Protein AF-A0A661AV23-F1 (afdb_monomer_lite)

Sequence (96 aa):
MVFFPWKEEYEIGIREVDEQHRELFSLINELYETMKEGKGRETVHRVLEGFIEHVQLHFQTEEKWMEKYGYPGLLTHRAQHENLTKKVMEMEKNFM

Foldseek 3Di:
DQPQDDDPVPDPPPVVLVVLVVVLSVLVSVLVVCVVVCVDLVVNLVSLVVSLVSLVVSLVVVLVVCVVVVPVCSVVSVVVSVVVSVVSVVVSVVSD

Radius of gyration: 14.82 Å; chains: 1; bounding box: 35×21×38 Å

Secondary structure (DSSP, 8-state):
--SS---GGG--S-HHHHHHHHHHHHHHHHHHHHHHTT--HHHHHHHHHHHHHHHHHHHHHHHHHHHHTT-TTHHHHHHHHHHHHHHHHHHHHHH-

Structure (mmCIF, N/CA/C/O backbone):
data_AF-A0A661AV23-F1
#
_entry.id   AF-A0A661AV23-F1
#
loop_
_atom_site.group_PDB
_atom_site.id
_atom_site.type_symbol
_atom_site.label_atom_id
_atom_site.label_alt_id
_atom_site.label_comp_id
_atom_site.label_asym_id
_atom_site.label_entity_id
_atom_site.label_seq_id
_atom_site.pdbx_PDB_ins_code
_atom_site.Cartn_x
_atom_site.Cartn_y
_atom_site.Cartn_z
_atom_site.occupancy
_atom_site.B_iso_or_equiv
_atom_site.auth_seq_id
_atom_site.auth_comp_id
_atom_site.auth_asym_id
_atom_site.auth_atom_id
_atom_site.pdbx_PDB_model_num
ATOM 1 N N . MET A 1 1 ? -21.276 -2.672 5.385 1.00 70.06 1 MET A N 1
ATOM 2 C CA . MET A 1 1 ? -21.469 -2.237 3.974 1.00 70.06 1 MET A CA 1
ATOM 3 C C . MET A 1 1 ? -20.079 -1.905 3.499 1.00 70.06 1 MET A C 1
ATOM 5 O O . MET A 1 1 ? -19.420 -1.170 4.212 1.00 70.06 1 MET A O 1
ATOM 9 N N . VAL A 1 2 ? -19.614 -2.460 2.380 1.00 87.19 2 VAL A N 1
ATOM 10 C CA . VAL A 1 2 ? -18.223 -2.255 1.949 1.00 87.19 2 VAL A CA 1
ATOM 11 C C . VAL A 1 2 ? -17.983 -0.761 1.716 1.00 87.19 2 VAL A C 1
ATOM 13 O O . VAL A 1 2 ? -18.693 -0.148 0.921 1.00 87.19 2 VAL A O 1
ATOM 16 N N . PHE A 1 3 ? -17.038 -0.179 2.452 1.00 92.06 3 PHE A N 1
ATOM 17 C CA . PHE A 1 3 ? -16.721 1.248 2.396 1.00 92.06 3 PHE A CA 1
ATOM 18 C C . PHE A 1 3 ? -16.044 1.613 1.076 1.00 92.06 3 PHE A C 1
ATOM 20 O O . PHE A 1 3 ? -16.414 2.595 0.435 1.00 92.06 3 PHE A O 1
ATOM 27 N N . PHE A 1 4 ? -15.097 0.782 0.650 1.00 93.62 4 PHE A N 1
ATOM 28 C CA . PHE A 1 4 ? -14.342 0.956 -0.578 1.00 93.62 4 PHE A CA 1
ATOM 29 C C . PHE A 1 4 ? -14.361 -0.341 -1.401 1.00 93.62 4 PHE A C 1
ATOM 31 O O . PHE A 1 4 ? -13.561 -1.246 -1.154 1.00 93.62 4 PHE A O 1
ATOM 38 N N . PRO A 1 5 ? -15.327 -0.502 -2.326 1.00 94.75 5 PRO A N 1
ATOM 39 C CA . PRO A 1 5 ? -15.474 -1.735 -3.088 1.00 94.75 5 PRO A CA 1
ATOM 40 C C . PRO A 1 5 ? -14.392 -1.867 -4.163 1.00 94.75 5 PRO A C 1
ATOM 42 O O . PRO A 1 5 ? -14.085 -0.907 -4.871 1.00 94.75 5 PRO A O 1
ATOM 45 N N . TRP A 1 6 ? -13.866 -3.083 -4.322 1.00 96.38 6 TRP A N 1
ATOM 46 C CA . TRP A 1 6 ? -13.043 -3.429 -5.479 1.00 96.38 6 TRP A CA 1
ATOM 47 C C . TRP A 1 6 ? -13.863 -3.339 -6.766 1.00 96.38 6 TRP A C 1
ATOM 49 O O . TRP A 1 6 ? -15.044 -3.696 -6.791 1.00 96.38 6 TRP A O 1
ATOM 59 N N . LYS A 1 7 ? -13.213 -2.919 -7.848 1.00 96.75 7 LYS A N 1
ATOM 60 C CA . LYS A 1 7 ? -13.774 -2.906 -9.193 1.00 96.75 7 LYS A CA 1
ATOM 61 C C . LYS A 1 7 ? -12.772 -3.509 -10.164 1.00 96.75 7 LYS A C 1
ATOM 63 O O . LYS A 1 7 ? -11.575 -3.285 -10.031 1.00 96.75 7 LYS A O 1
ATOM 68 N N . GLU A 1 8 ? -13.275 -4.214 -11.169 1.00 95.38 8 GLU A N 1
ATOM 69 C CA . GLU A 1 8 ? -12.448 -4.832 -12.216 1.00 95.38 8 GLU A CA 1
ATOM 70 C C . GLU A 1 8 ? -11.614 -3.801 -12.997 1.00 95.38 8 GLU A C 1
ATOM 72 O O . GLU A 1 8 ? -10.542 -4.129 -13.483 1.00 95.38 8 GLU A O 1
ATOM 77 N N . GLU A 1 9 ? -12.035 -2.529 -13.040 1.00 96.75 9 GLU A N 1
ATOM 78 C CA . GLU A 1 9 ? -11.272 -1.432 -13.664 1.00 96.75 9 GLU A CA 1
ATOM 79 C C . GLU A 1 9 ? -9.916 -1.134 -12.993 1.00 96.75 9 GLU A C 1
ATOM 81 O O . GLU A 1 9 ? -9.109 -0.404 -13.562 1.00 96.75 9 GLU A O 1
ATOM 86 N N . TYR A 1 10 ? -9.671 -1.668 -11.792 1.00 96.25 10 TYR A N 1
ATOM 87 C CA . TYR A 1 10 ? -8.395 -1.545 -11.083 1.00 96.25 10 TYR A CA 1
ATOM 88 C C . TYR A 1 10 ? -7.401 -2.661 -11.428 1.00 96.25 10 TYR A C 1
ATOM 90 O O . TYR A 1 10 ? -6.252 -2.592 -10.996 1.00 96.25 10 TYR A O 1
ATOM 98 N N . GLU A 1 11 ? -7.823 -3.684 -12.179 1.00 96.50 11 GLU A N 1
ATOM 99 C CA . GLU A 1 11 ? -6.919 -4.741 -12.625 1.00 96.50 11 GLU A CA 1
ATOM 100 C C . GLU A 1 11 ? -5.937 -4.220 -13.673 1.00 96.50 11 GLU A C 1
ATOM 102 O O . GLU A 1 11 ? -6.314 -3.557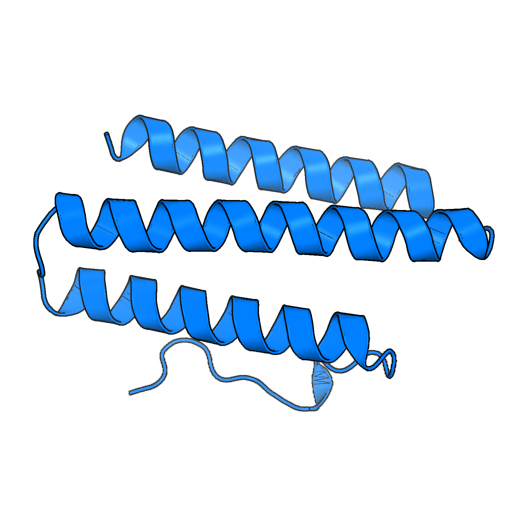 -14.642 1.00 96.50 11 GLU A O 1
ATOM 107 N N . ILE A 1 12 ? -4.666 -4.576 -13.500 1.00 95.00 12 ILE A N 1
ATOM 108 C CA . ILE A 1 12 ? -3.595 -4.264 -14.453 1.00 95.00 12 ILE A CA 1
ATOM 109 C C . ILE A 1 12 ? -3.179 -5.488 -15.280 1.00 95.00 12 ILE A C 1
ATOM 111 O O . ILE A 1 12 ? -2.327 -5.382 -16.164 1.00 95.00 12 ILE A O 1
ATOM 115 N N . GLY A 1 13 ? -3.773 -6.655 -15.006 1.00 95.31 13 GLY A N 1
ATOM 116 C CA . GLY A 1 13 ? -3.532 -7.907 -15.725 1.00 95.31 13 GLY A CA 1
ATOM 117 C C . GLY A 1 13 ? -2.298 -8.674 -15.245 1.00 95.31 13 GLY A C 1
ATOM 118 O O . GLY A 1 13 ? -1.884 -9.642 -15.888 1.00 95.31 13 GLY A O 1
ATOM 119 N N . ILE A 1 14 ? -1.704 -8.267 -14.121 1.00 95.19 14 ILE A N 1
ATOM 120 C CA . ILE A 1 14 ? -0.596 -8.969 -13.471 1.00 95.19 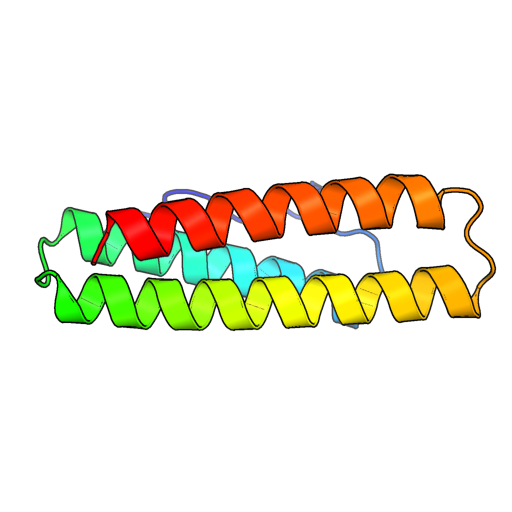14 ILE A CA 1
ATOM 121 C C . ILE A 1 14 ? -1.168 -9.639 -12.229 1.00 95.19 14 ILE A C 1
ATOM 123 O O . ILE A 1 14 ? -1.293 -9.009 -11.186 1.00 95.19 14 ILE A O 1
ATOM 127 N N . ARG A 1 15 ? -1.480 -10.936 -12.341 1.00 96.00 15 ARG A N 1
ATOM 128 C CA . ARG A 1 15 ? -2.210 -11.699 -11.314 1.00 96.00 15 ARG A CA 1
ATOM 129 C C . ARG A 1 15 ? -1.696 -11.486 -9.885 1.00 96.00 15 ARG A C 1
ATOM 131 O O . ARG A 1 15 ? -2.499 -11.262 -8.996 1.00 96.00 15 ARG A O 1
ATOM 138 N N . GLU A 1 16 ? -0.380 -11.539 -9.677 1.00 96.62 16 GLU A N 1
ATOM 139 C CA . GLU A 1 16 ? 0.229 -11.318 -8.354 1.00 96.62 16 GLU A CA 1
ATOM 140 C C . GLU A 1 16 ? -0.080 -9.917 -7.800 1.00 96.62 16 GLU A C 1
ATOM 142 O O . GLU A 1 16 ? -0.420 -9.772 -6.630 1.00 96.62 16 GLU A O 1
ATOM 147 N N . VAL A 1 17 ? -0.004 -8.889 -8.646 1.00 96.44 17 VAL A N 1
ATOM 148 C CA . VAL A 1 17 ? -0.258 -7.496 -8.258 1.00 96.44 17 VAL A CA 1
ATOM 149 C C . VAL A 1 17 ? -1.754 -7.259 -8.042 1.00 96.44 17 VAL A C 1
ATOM 151 O O . VAL A 1 17 ? -2.144 -6.632 -7.062 1.00 96.44 17 VAL A O 1
ATOM 154 N N . ASP A 1 18 ? -2.606 -7.816 -8.902 1.00 97.44 18 ASP A N 1
ATOM 155 C CA . ASP A 1 18 ? -4.062 -7.710 -8.775 1.00 97.44 18 ASP A CA 1
ATOM 156 C C . ASP A 1 18 ? -4.581 -8.420 -7.509 1.00 97.44 18 ASP A C 1
ATOM 158 O O . ASP A 1 18 ? -5.484 -7.918 -6.836 1.00 97.44 18 ASP A O 1
ATOM 162 N N . GLU A 1 19 ? -3.993 -9.565 -7.143 1.00 97.00 19 GLU A N 1
ATOM 163 C CA . GLU A 1 19 ? -4.267 -10.261 -5.878 1.00 97.00 19 GLU A CA 1
ATOM 164 C C . GLU A 1 19 ? -3.867 -9.384 -4.674 1.00 97.00 19 GLU A C 1
ATOM 166 O O . GLU A 1 19 ? -4.691 -9.158 -3.785 1.00 97.00 19 GLU A O 1
ATOM 171 N N . GLN A 1 20 ? -2.669 -8.788 -4.687 1.00 97.38 20 GLN A N 1
ATOM 172 C CA . GLN A 1 20 ? -2.219 -7.865 -3.634 1.00 97.38 20 GLN A CA 1
ATOM 173 C C . GLN A 1 20 ? -3.109 -6.617 -3.517 1.00 97.38 20 GLN A C 1
ATOM 175 O O . GLN A 1 20 ? -3.460 -6.204 -2.410 1.00 97.38 20 GLN A O 1
ATOM 180 N N . HIS A 1 21 ? -3.533 -6.027 -4.637 1.00 97.00 21 HIS A N 1
ATOM 181 C CA . HIS A 1 21 ? -4.465 -4.901 -4.627 1.00 97.00 21 HIS A CA 1
ATOM 182 C C . HIS A 1 21 ? -5.805 -5.270 -3.974 1.00 97.00 21 HIS A C 1
ATOM 184 O O . HIS A 1 21 ? -6.331 -4.509 -3.160 1.00 97.00 21 HIS A O 1
ATOM 190 N N . ARG A 1 22 ? -6.358 -6.449 -4.279 1.00 96.06 22 ARG A N 1
ATOM 191 C CA . ARG A 1 22 ? -7.600 -6.929 -3.652 1.00 96.06 22 ARG A CA 1
ATOM 192 C C . ARG A 1 22 ? -7.441 -7.113 -2.142 1.00 96.06 22 ARG A C 1
ATOM 194 O O . ARG A 1 22 ? -8.352 -6.756 -1.395 1.00 96.06 22 ARG A O 1
ATOM 201 N N . GLU A 1 23 ? -6.294 -7.613 -1.688 1.00 95.50 23 GLU A N 1
ATOM 202 C CA . GLU A 1 23 ? -5.976 -7.732 -0.260 1.00 95.50 23 GLU A CA 1
ATOM 203 C C . GLU A 1 23 ? -5.903 -6.359 0.425 1.00 95.50 23 GLU A C 1
ATOM 205 O O . GLU A 1 23 ? -6.526 -6.167 1.470 1.00 95.50 23 GLU A O 1
ATOM 210 N N . LEU A 1 24 ? -5.260 -5.365 -0.200 1.00 95.44 24 LEU A N 1
ATOM 211 C CA . LEU A 1 24 ? -5.229 -3.984 0.302 1.00 95.44 24 LEU A CA 1
ATOM 212 C C . LEU A 1 24 ? -6.635 -3.382 0.444 1.00 95.44 24 LEU A C 1
ATOM 214 O O . LEU A 1 24 ? -6.939 -2.734 1.449 1.00 95.44 24 LEU A O 1
ATOM 218 N N . PHE A 1 25 ? -7.521 -3.627 -0.524 1.00 96.00 25 PHE A N 1
ATOM 219 C CA . PHE A 1 25 ? -8.926 -3.219 -0.429 1.00 96.00 25 PHE A CA 1
ATOM 220 C C . PHE A 1 25 ? -9.661 -3.963 0.692 1.00 96.00 25 PHE A C 1
ATOM 222 O O . PHE A 1 25 ? -10.500 -3.375 1.371 1.00 96.00 25 PHE A O 1
ATOM 229 N N . SER A 1 26 ? -9.374 -5.242 0.928 1.00 95.00 26 SER A N 1
ATOM 230 C CA . SER A 1 26 ? -9.963 -5.966 2.060 1.00 95.00 26 SER A CA 1
ATOM 231 C C . SER A 1 26 ? -9.540 -5.342 3.394 1.00 95.00 26 SER A C 1
ATOM 233 O O . SER A 1 26 ? -10.394 -5.029 4.225 1.00 95.00 26 SER A O 1
ATOM 235 N N . LEU A 1 27 ? -8.243 -5.073 3.563 1.00 93.94 27 LEU A N 1
ATOM 236 C CA . LEU A 1 27 ? -7.673 -4.491 4.780 1.00 93.94 27 LEU A CA 1
ATOM 237 C C . LEU A 1 27 ? -8.206 -3.078 5.056 1.00 93.94 27 LEU A C 1
ATOM 239 O O . LEU A 1 27 ? -8.539 -2.762 6.197 1.00 93.94 27 LEU A O 1
ATOM 243 N N . ILE A 1 28 ? -8.371 -2.233 4.029 1.00 93.56 28 ILE A N 1
ATOM 244 C CA . ILE A 1 28 ? -8.918 -0.880 4.230 1.00 93.56 28 ILE A CA 1
ATOM 245 C C . ILE A 1 28 ? -10.394 -0.911 4.657 1.00 93.56 28 ILE A C 1
ATOM 247 O O . ILE A 1 28 ? -10.834 -0.081 5.455 1.00 93.56 28 ILE A O 1
ATOM 251 N N . ASN A 1 29 ? -11.160 -1.889 4.165 1.00 95.56 29 ASN A N 1
ATOM 252 C CA . ASN A 1 29 ? -12.543 -2.097 4.585 1.00 95.56 29 ASN A CA 1
ATOM 253 C C . ASN A 1 29 ? -12.627 -2.638 6.017 1.00 95.56 29 ASN A C 1
ATOM 255 O O . ASN A 1 29 ? -13.486 -2.197 6.781 1.00 95.56 29 ASN A O 1
ATOM 259 N N . GLU A 1 30 ? -11.730 -3.550 6.396 1.00 93.69 30 GLU A N 1
ATOM 260 C CA . GLU A 1 30 ? -11.630 -4.053 7.767 1.00 93.69 30 GLU A CA 1
ATOM 261 C C . GLU A 1 30 ? -11.248 -2.940 8.748 1.00 93.69 30 GLU A C 1
ATOM 263 O O . GLU A 1 30 ? -11.875 -2.807 9.803 1.00 93.69 30 GLU A O 1
ATOM 268 N N . LEU A 1 31 ? -10.276 -2.098 8.385 1.00 92.25 31 LEU A N 1
ATOM 269 C CA . LEU A 1 31 ? -9.877 -0.941 9.183 1.00 92.25 31 LEU A CA 1
ATOM 270 C C . LEU A 1 31 ? -11.065 0.003 9.398 1.00 92.25 31 LEU A C 1
ATOM 272 O O . LEU A 1 31 ? -11.353 0.389 10.532 1.00 92.25 31 LEU A O 1
ATOM 276 N N . TYR A 1 32 ? -11.800 0.318 8.327 1.00 93.44 32 TYR A N 1
ATOM 277 C CA . TYR A 1 32 ? -12.983 1.171 8.396 1.00 93.44 32 TYR A CA 1
ATOM 278 C C . TYR A 1 32 ? -14.069 0.601 9.319 1.00 93.44 32 TYR A C 1
ATOM 280 O O . TYR A 1 32 ? -14.559 1.314 10.197 1.00 93.44 32 TYR A O 1
ATOM 288 N N . GLU A 1 33 ? -14.447 -0.671 9.158 1.00 93.81 33 GLU A N 1
ATOM 289 C CA . GLU A 1 33 ? -15.490 -1.273 9.999 1.00 93.81 33 GLU A CA 1
ATOM 290 C C . GLU A 1 33 ? -15.015 -1.404 11.459 1.00 93.81 33 GLU A C 1
ATOM 292 O O . GLU A 1 33 ? -15.784 -1.132 12.378 1.00 93.81 33 GLU A O 1
ATOM 297 N N . THR A 1 34 ? -13.732 -1.693 11.705 1.00 91.94 34 THR A N 1
ATOM 298 C CA . THR A 1 34 ? -13.152 -1.736 13.063 1.00 91.94 34 THR A CA 1
ATOM 299 C C . THR A 1 34 ? -13.228 -0.375 13.761 1.00 91.94 34 THR A C 1
ATOM 301 O O . THR A 1 34 ? -13.597 -0.300 14.938 1.00 91.94 34 THR A O 1
ATOM 304 N N . MET A 1 35 ? -12.926 0.708 13.037 1.00 90.50 35 MET A N 1
ATOM 305 C CA . MET A 1 35 ? -13.065 2.079 13.536 1.00 90.50 35 MET A CA 1
ATOM 306 C C . MET A 1 35 ? -14.531 2.444 13.792 1.00 90.50 35 MET A C 1
ATOM 308 O O . MET A 1 35 ? -14.852 3.029 14.825 1.00 90.50 35 MET A O 1
ATOM 312 N N . LYS A 1 36 ? -15.430 2.080 12.873 1.00 92.38 36 LYS A N 1
ATOM 313 C CA . LYS A 1 36 ? -16.863 2.390 12.947 1.00 92.38 36 LYS A CA 1
ATOM 314 C C . LYS A 1 36 ? -17.584 1.642 14.068 1.00 92.38 36 LYS A C 1
ATOM 316 O O . LYS A 1 36 ? -18.452 2.217 14.718 1.00 92.38 36 LYS A O 1
ATOM 321 N N . GLU A 1 37 ? -17.233 0.380 14.300 1.00 92.75 37 GLU A N 1
ATOM 322 C CA . GLU A 1 37 ? -17.780 -0.442 15.387 1.00 92.75 37 GLU A CA 1
ATOM 323 C C . GLU A 1 37 ? -17.182 -0.081 16.755 1.00 92.75 37 GLU A C 1
ATOM 325 O O . GLU A 1 37 ? -17.659 -0.558 17.783 1.00 92.75 37 GLU A O 1
ATOM 330 N N . GLY A 1 38 ? -16.146 0.765 16.790 1.00 89.00 38 GLY A N 1
ATOM 331 C CA . GLY A 1 38 ? -15.523 1.208 18.031 1.00 89.00 38 GLY A CA 1
ATOM 332 C C . GLY A 1 38 ? -14.817 0.080 18.785 1.00 89.00 38 GLY A C 1
ATOM 333 O O . GLY A 1 38 ? -14.827 0.084 20.015 1.00 89.00 38 GLY A O 1
ATOM 334 N N . LYS A 1 39 ? -14.174 -0.872 18.083 1.00 86.06 39 LYS A N 1
ATOM 335 C CA . LYS A 1 39 ? -13.509 -2.064 18.672 1.00 86.06 39 LYS A CA 1
ATOM 336 C C . LYS A 1 39 ? -12.282 -1.777 19.556 1.00 86.06 39 LYS A C 1
ATOM 338 O O . LYS A 1 39 ? -11.516 -2.689 19.873 1.00 86.06 39 LYS A O 1
ATOM 343 N N . GLY A 1 40 ? -12.086 -0.528 19.966 1.00 88.44 40 GLY A N 1
ATOM 344 C CA . GLY A 1 40 ? -10.973 -0.093 20.800 1.00 88.44 40 GLY A CA 1
ATOM 345 C C . GLY A 1 40 ? -9.673 0.127 20.024 1.00 88.44 40 GLY A C 1
ATOM 346 O O . GLY A 1 40 ? -9.466 -0.392 18.927 1.00 88.44 40 GLY A O 1
ATOM 347 N N . ARG A 1 41 ? -8.785 0.926 20.625 1.00 89.00 41 ARG A N 1
ATOM 348 C CA . ARG A 1 41 ? -7.537 1.402 20.009 1.00 89.00 41 ARG A CA 1
ATOM 349 C C . ARG A 1 41 ? -6.592 0.264 19.615 1.00 89.00 41 ARG A C 1
ATOM 351 O O . ARG A 1 41 ? -6.036 0.307 18.527 1.00 89.00 41 ARG A O 1
ATOM 358 N N . GLU A 1 42 ? -6.457 -0.762 20.454 1.00 90.62 42 GLU A N 1
ATOM 359 C CA . GLU A 1 42 ? -5.566 -1.905 20.194 1.00 90.62 42 GLU A CA 1
ATOM 360 C C . GLU A 1 42 ? -5.969 -2.696 18.945 1.00 90.62 42 GLU A C 1
ATOM 362 O O . GLU A 1 42 ? -5.118 -3.067 18.141 1.00 90.62 42 GLU A O 1
ATOM 367 N N . THR A 1 43 ? -7.271 -2.928 18.750 1.00 90.94 43 THR A N 1
ATOM 368 C CA . THR A 1 43 ? -7.774 -3.648 17.574 1.00 90.94 43 THR A CA 1
ATOM 369 C C . THR A 1 43 ? -7.529 -2.844 16.302 1.00 90.94 43 THR A C 1
ATOM 371 O O . THR A 1 43 ? -7.047 -3.392 15.317 1.00 90.94 43 THR A O 1
ATOM 374 N N . VAL A 1 44 ? -7.816 -1.537 16.328 1.00 91.25 44 VAL A N 1
ATOM 375 C CA . VAL A 1 44 ? -7.565 -0.645 15.184 1.00 91.25 44 VAL A CA 1
ATOM 376 C C . VAL A 1 44 ? -6.075 -0.603 14.846 1.00 91.25 44 VAL A C 1
ATOM 378 O O . VAL A 1 44 ? -5.719 -0.685 13.676 1.00 91.25 44 VAL A O 1
ATOM 381 N N . HIS A 1 45 ? -5.211 -0.524 15.861 1.00 91.12 45 HIS A N 1
ATOM 382 C CA . HIS A 1 45 ? -3.764 -0.518 15.673 1.00 91.12 45 HIS A CA 1
ATOM 383 C C . HIS A 1 45 ? -3.270 -1.808 15.007 1.00 91.12 45 HIS A C 1
ATOM 385 O O . HIS A 1 45 ? -2.571 -1.725 14.008 1.00 91.12 45 HIS A O 1
ATOM 391 N N . ARG A 1 46 ? -3.727 -2.984 15.456 1.00 91.69 46 ARG A N 1
ATOM 392 C CA . ARG A 1 46 ? -3.347 -4.269 14.844 1.00 91.69 46 ARG A CA 1
ATOM 393 C C . ARG A 1 46 ? -3.735 -4.368 13.365 1.00 91.69 46 ARG A C 1
ATOM 395 O O . ARG A 1 46 ? -2.972 -4.886 12.556 1.00 91.69 46 ARG A O 1
ATOM 402 N N . VAL A 1 47 ? -4.928 -3.888 13.007 1.00 91.62 47 VAL A N 1
ATOM 403 C CA . VAL A 1 47 ? -5.372 -3.867 11.602 1.00 91.62 47 VAL A CA 1
ATOM 404 C C . VAL A 1 47 ? -4.539 -2.870 10.788 1.00 91.62 47 VAL A C 1
ATOM 406 O O . VAL A 1 47 ? -4.190 -3.151 9.644 1.00 91.62 47 VAL A O 1
ATOM 409 N N . LEU A 1 48 ? -4.180 -1.724 11.379 1.00 91.56 48 LEU A N 1
ATOM 410 C CA . LEU A 1 48 ? -3.315 -0.730 10.745 1.00 91.56 48 LEU A CA 1
ATOM 411 C C . LEU A 1 48 ? -1.887 -1.254 10.519 1.00 91.56 48 LEU A C 1
ATOM 413 O O . LEU A 1 48 ? -1.341 -1.033 9.442 1.00 91.56 48 LEU A O 1
ATOM 417 N N . GLU A 1 49 ? -1.305 -1.971 11.483 1.00 91.44 49 GLU A N 1
ATOM 418 C CA . GLU A 1 49 ? -0.005 -2.640 11.330 1.00 91.44 49 GLU A CA 1
ATOM 419 C C . GLU A 1 49 ? -0.036 -3.629 10.158 1.00 91.44 49 GLU A C 1
ATOM 421 O O . GLU A 1 49 ? 0.785 -3.527 9.247 1.00 91.44 49 GLU A O 1
ATOM 426 N N . GLY A 1 50 ? -1.044 -4.510 10.109 1.00 91.19 50 GLY A N 1
ATOM 427 C CA . GLY A 1 50 ? -1.208 -5.456 9.001 1.00 91.19 50 GLY A CA 1
ATOM 428 C C . GLY A 1 50 ? -1.384 -4.764 7.644 1.00 91.19 50 GLY A C 1
ATOM 429 O O . GLY A 1 50 ? -0.801 -5.184 6.647 1.00 91.19 50 GLY A O 1
ATOM 430 N N . PHE A 1 51 ? -2.122 -3.651 7.599 1.00 92.00 51 PHE A N 1
ATOM 431 C CA . PHE A 1 51 ? -2.233 -2.831 6.391 1.00 92.00 51 PHE A CA 1
ATOM 432 C C . PHE A 1 51 ? -0.878 -2.265 5.941 1.00 92.00 51 PHE A C 1
ATOM 434 O O . PHE A 1 51 ? -0.562 -2.309 4.752 1.00 92.00 51 PHE A O 1
ATOM 441 N N . ILE A 1 52 ? -0.059 -1.758 6.868 1.00 92.31 52 ILE A N 1
ATOM 442 C CA . ILE A 1 52 ? 1.269 -1.205 6.560 1.00 92.31 52 ILE A CA 1
ATOM 443 C C . ILE A 1 52 ? 2.201 -2.279 6.003 1.00 92.31 52 ILE A C 1
ATOM 445 O O . ILE A 1 52 ? 2.871 -2.034 4.997 1.00 92.31 52 ILE A O 1
ATOM 449 N N . GLU A 1 53 ? 2.232 -3.457 6.625 1.00 92.75 53 GLU A N 1
ATOM 450 C CA . GLU A 1 53 ? 3.041 -4.588 6.161 1.00 92.75 53 GLU A CA 1
ATOM 451 C C . GLU A 1 53 ? 2.668 -4.986 4.725 1.00 92.75 53 GLU A C 1
ATOM 453 O O . GLU A 1 53 ? 3.545 -5.123 3.865 1.00 92.75 53 GLU A O 1
ATOM 458 N N . HIS A 1 54 ? 1.367 -5.076 4.431 1.00 93.75 54 HIS A N 1
ATOM 459 C CA . HIS A 1 54 ? 0.867 -5.387 3.091 1.00 93.75 54 HIS A CA 1
ATOM 460 C C . HIS A 1 54 ? 1.219 -4.320 2.054 1.00 93.75 54 HIS A C 1
ATOM 462 O O . HIS A 1 54 ? 1.638 -4.660 0.948 1.00 93.75 54 HIS A O 1
ATOM 468 N N . VAL A 1 55 ? 1.102 -3.034 2.400 1.00 94.06 55 VAL A N 1
ATOM 469 C CA . VAL A 1 55 ? 1.488 -1.921 1.514 1.00 94.06 55 VAL A CA 1
ATOM 470 C C . VAL A 1 55 ? 2.976 -1.996 1.163 1.00 94.06 55 VAL A C 1
ATOM 472 O O . VAL A 1 55 ? 3.349 -1.862 -0.003 1.00 94.06 55 VAL A O 1
ATOM 475 N N . GLN A 1 56 ? 3.836 -2.251 2.152 1.00 93.94 56 GLN A N 1
ATOM 476 C CA . GLN A 1 56 ? 5.279 -2.363 1.931 1.00 93.94 56 GLN A CA 1
ATOM 477 C C . GLN A 1 56 ? 5.636 -3.563 1.049 1.00 93.94 56 GLN A C 1
ATOM 479 O O . GLN A 1 56 ? 6.482 -3.435 0.161 1.00 93.94 56 GLN A O 1
ATOM 484 N N . LEU A 1 57 ? 5.006 -4.719 1.280 1.00 95.06 57 LEU A N 1
ATOM 485 C CA . LEU A 1 57 ? 5.210 -5.911 0.457 1.00 95.06 57 LEU A CA 1
ATOM 486 C C . LEU A 1 57 ? 4.781 -5.662 -0.993 1.00 95.06 57 LEU A C 1
ATOM 488 O O . LEU A 1 57 ? 5.529 -5.989 -1.915 1.00 95.06 57 LEU A O 1
ATOM 492 N N . HIS A 1 58 ? 3.616 -5.047 -1.186 1.00 97.62 58 HIS A N 1
ATOM 493 C CA . HIS A 1 58 ? 3.076 -4.735 -2.502 1.00 97.62 58 HIS A CA 1
ATOM 494 C C . HIS A 1 58 ? 4.010 -3.820 -3.308 1.00 97.62 58 HIS A C 1
ATOM 496 O O . HIS A 1 58 ? 4.412 -4.175 -4.418 1.00 97.62 58 HIS A O 1
ATOM 502 N N . PHE A 1 59 ? 4.468 -2.709 -2.721 1.00 97.88 59 PHE A N 1
ATOM 503 C CA . PHE A 1 59 ? 5.416 -1.807 -3.386 1.00 97.88 59 PHE A CA 1
ATOM 504 C C . PHE A 1 59 ? 6.734 -2.496 -3.740 1.00 97.88 59 PHE A C 1
ATOM 506 O O . PHE A 1 59 ? 7.254 -2.308 -4.839 1.00 97.88 59 PHE A O 1
ATOM 513 N N . GLN A 1 60 ? 7.260 -3.350 -2.855 1.00 97.00 60 GLN A N 1
ATOM 514 C CA . GLN A 1 60 ? 8.457 -4.135 -3.162 1.00 97.00 60 GLN A CA 1
ATOM 515 C C . GLN A 1 60 ? 8.237 -5.098 -4.332 1.00 97.00 60 GLN A C 1
ATOM 517 O O . GLN A 1 60 ? 9.145 -5.276 -5.146 1.00 97.00 60 GLN A O 1
ATOM 522 N N . THR A 1 61 ? 7.070 -5.742 -4.418 1.00 97.56 61 THR A N 1
ATOM 523 C CA . THR A 1 61 ? 6.719 -6.613 -5.544 1.00 97.56 61 THR A CA 1
ATOM 524 C C . THR A 1 61 ? 6.678 -5.813 -6.842 1.00 97.56 61 THR A C 1
ATOM 526 O O . THR A 1 61 ? 7.384 -6.167 -7.788 1.00 97.56 61 THR A O 1
ATOM 529 N N . GLU A 1 62 ? 5.929 -4.712 -6.891 1.00 97.88 62 GLU A N 1
ATOM 530 C CA . GLU A 1 62 ? 5.835 -3.891 -8.100 1.00 97.88 62 GLU A CA 1
ATOM 531 C C . GLU A 1 62 ? 7.190 -3.337 -8.539 1.00 97.88 62 GLU A C 1
ATOM 533 O O . GLU A 1 62 ? 7.530 -3.392 -9.720 1.00 97.88 62 GLU A O 1
ATOM 538 N N . GLU A 1 63 ? 8.005 -2.844 -7.606 1.00 98.12 63 GLU A N 1
ATOM 539 C CA . GLU A 1 63 ? 9.333 -2.315 -7.916 1.00 98.12 63 GLU A CA 1
ATOM 540 C C . G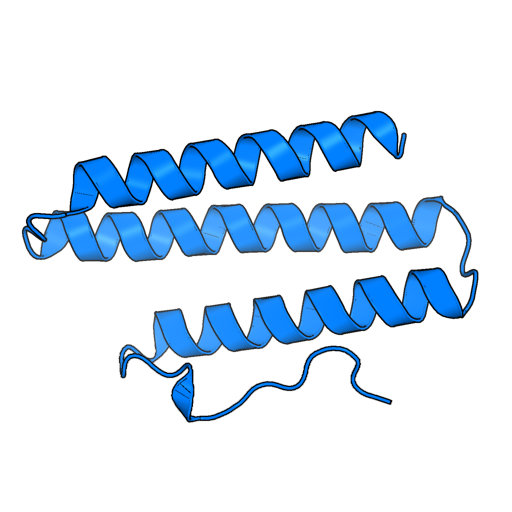LU A 1 63 ? 10.275 -3.388 -8.460 1.00 98.12 63 GLU A C 1
ATOM 542 O O . GLU A 1 63 ? 11.015 -3.112 -9.405 1.00 98.12 63 GLU A O 1
ATOM 547 N N . LYS A 1 64 ? 10.211 -4.622 -7.939 1.00 97.38 64 LYS A N 1
ATOM 548 C CA . LYS A 1 64 ? 10.957 -5.763 -8.496 1.00 97.38 64 LYS A CA 1
ATOM 549 C C . LYS A 1 64 ? 10.522 -6.072 -9.926 1.00 97.38 64 LYS A C 1
ATOM 551 O O . LYS A 1 6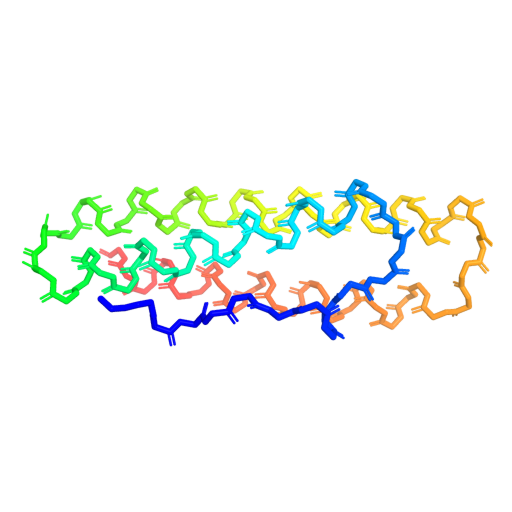4 ? 11.376 -6.336 -10.772 1.00 97.38 64 LYS A O 1
ATOM 556 N N . TRP A 1 65 ? 9.219 -6.040 -10.214 1.00 96.38 65 TRP A N 1
ATOM 557 C CA . TRP A 1 65 ? 8.703 -6.211 -11.575 1.00 96.38 65 TRP A CA 1
ATOM 558 C C . TRP A 1 65 ? 9.168 -5.065 -12.482 1.00 96.38 65 TRP A C 1
ATOM 560 O O . TRP A 1 65 ? 9.757 -5.307 -13.535 1.00 96.38 65 TRP A O 1
ATOM 570 N N . MET A 1 66 ? 8.993 -3.817 -12.057 1.00 97.44 66 MET A N 1
ATOM 571 C CA . MET A 1 66 ? 9.419 -2.637 -12.806 1.00 97.44 66 MET A CA 1
ATOM 572 C C . MET A 1 66 ? 10.923 -2.653 -13.112 1.00 97.44 66 MET A C 1
ATOM 574 O O . MET A 1 66 ? 11.317 -2.382 -14.244 1.00 97.44 66 MET A O 1
ATOM 578 N N . GLU A 1 67 ? 11.768 -3.014 -12.146 1.00 97.94 67 GLU A N 1
ATOM 579 C CA . GLU A 1 67 ? 13.216 -3.127 -12.335 1.00 97.94 67 GLU A CA 1
ATOM 580 C C . GLU A 1 67 ? 13.578 -4.267 -13.292 1.00 97.94 67 GLU A C 1
ATOM 582 O O . GLU A 1 67 ? 14.309 -4.053 -14.261 1.00 97.94 67 GLU A O 1
ATOM 587 N N . LYS A 1 68 ? 13.007 -5.459 -13.083 1.00 96.88 68 LYS A N 1
ATOM 588 C CA . LYS A 1 68 ? 13.270 -6.648 -13.906 1.00 96.88 68 LYS A CA 1
ATOM 589 C C . LYS A 1 68 ? 12.955 -6.430 -15.387 1.00 96.88 68 LYS A C 1
ATOM 591 O O . LYS A 1 68 ? 13.659 -6.972 -16.238 1.00 96.88 68 LYS A O 1
ATOM 596 N N . TYR A 1 69 ? 11.908 -5.669 -15.696 1.00 96.94 69 TYR A N 1
ATOM 597 C CA . TYR A 1 69 ? 11.474 -5.404 -17.072 1.00 96.94 69 TYR A CA 1
ATOM 598 C C . TYR A 1 69 ? 11.912 -4.030 -17.602 1.00 96.94 69 TYR A C 1
ATOM 600 O O . TYR A 1 69 ? 11.536 -3.665 -18.714 1.00 96.94 69 TYR A O 1
ATOM 608 N N . GLY A 1 70 ? 12.725 -3.279 -16.850 1.00 97.12 70 GLY A N 1
ATOM 609 C CA . GLY A 1 70 ? 13.271 -1.995 -17.296 1.00 97.12 70 GLY A CA 1
ATOM 610 C C . GLY A 1 70 ? 12.212 -0.907 -17.495 1.00 97.12 70 GLY A C 1
ATOM 611 O O . GLY A 1 70 ? 12.288 -0.140 -18.454 1.00 97.12 70 GLY A O 1
ATOM 612 N N . TYR A 1 71 ? 11.210 -0.842 -16.615 1.00 97.62 71 TYR A N 1
ATOM 613 C CA . TYR A 1 71 ? 10.138 0.146 -16.690 1.00 97.62 71 TYR A CA 1
ATOM 614 C C . TYR A 1 71 ? 10.698 1.582 -16.598 1.00 97.62 71 TYR A 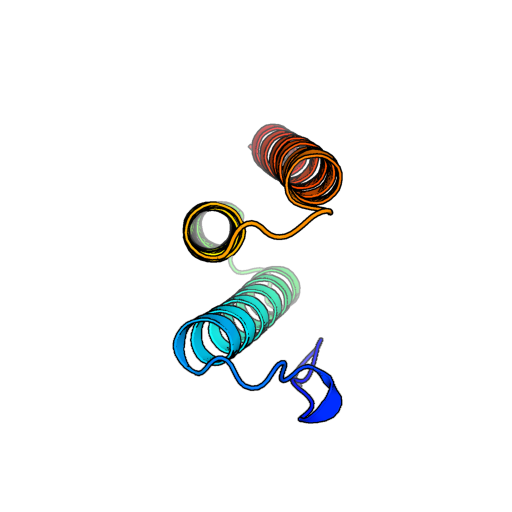C 1
ATOM 616 O O . TYR A 1 71 ? 11.294 1.941 -15.577 1.00 97.62 71 TYR A O 1
ATOM 624 N N . PRO A 1 72 ? 10.474 2.446 -17.611 1.00 97.75 72 PRO A N 1
ATOM 625 C CA . PRO A 1 72 ? 11.069 3.786 -17.652 1.00 97.75 72 PRO A CA 1
ATOM 626 C C . PRO A 1 72 ? 10.673 4.693 -16.479 1.00 97.75 72 PRO A C 1
ATOM 628 O O . PRO A 1 72 ? 11.417 5.603 -16.121 1.00 97.75 72 PRO A O 1
ATOM 631 N N . GLY A 1 73 ? 9.503 4.453 -15.879 1.00 97.88 73 GLY A N 1
ATOM 632 C CA . GLY A 1 73 ? 8.963 5.248 -14.777 1.00 97.88 73 GLY A CA 1
ATOM 633 C C . GLY A 1 73 ? 9.376 4.790 -13.375 1.00 97.88 73 GLY A C 1
ATOM 634 O O . GLY A 1 73 ? 8.873 5.360 -12.410 1.00 97.88 73 GLY A O 1
ATOM 635 N N . LEU A 1 74 ? 10.258 3.788 -13.234 1.00 97.88 74 LEU A N 1
ATOM 636 C CA . LEU A 1 74 ? 10.584 3.162 -11.942 1.00 97.88 74 LEU A CA 1
ATOM 637 C C . LEU A 1 74 ? 10.962 4.180 -10.856 1.00 97.88 74 LEU A C 1
ATOM 639 O O . LEU A 1 74 ? 10.439 4.118 -9.749 1.00 97.88 74 LEU A O 1
ATOM 643 N N . LEU A 1 75 ? 11.847 5.133 -11.165 1.00 98.06 75 LEU A N 1
ATOM 644 C CA . LEU A 1 75 ? 12.318 6.107 -10.172 1.00 98.06 75 LEU A CA 1
ATOM 645 C C . LEU A 1 75 ? 11.190 7.017 -9.673 1.00 98.06 75 LEU A C 1
ATOM 647 O O . LEU A 1 75 ? 11.098 7.297 -8.480 1.00 98.06 75 LEU A O 1
ATOM 651 N N . THR A 1 76 ? 10.319 7.463 -10.579 1.00 98.31 76 THR A N 1
ATOM 652 C CA . THR A 1 76 ? 9.157 8.281 -10.220 1.00 98.31 76 THR A CA 1
ATOM 653 C C . THR A 1 76 ? 8.150 7.476 -9.405 1.00 98.31 76 THR A C 1
ATOM 655 O O . THR A 1 76 ? 7.632 7.993 -8.418 1.00 98.31 76 THR A O 1
ATOM 658 N N . HIS A 1 77 ? 7.913 6.214 -9.770 1.00 97.81 77 HIS A N 1
ATOM 659 C CA . HIS A 1 77 ? 6.972 5.344 -9.067 1.00 97.81 77 HIS A CA 1
ATOM 660 C C . HIS A 1 77 ? 7.463 5.015 -7.647 1.00 97.81 77 HIS A C 1
ATOM 662 O O . HIS A 1 77 ? 6.742 5.232 -6.676 1.00 97.81 77 HIS A O 1
ATOM 668 N N . ARG A 1 78 ? 8.738 4.636 -7.494 1.00 98.00 78 ARG A N 1
ATOM 669 C CA . ARG A 1 78 ? 9.369 4.413 -6.182 1.00 98.00 78 ARG A CA 1
ATOM 670 C C . ARG A 1 78 ? 9.265 5.646 -5.281 1.00 98.00 78 ARG A C 1
ATOM 672 O O . ARG A 1 78 ? 8.936 5.531 -4.106 1.00 98.00 78 ARG A O 1
ATOM 679 N N . ALA A 1 79 ? 9.459 6.849 -5.826 1.00 98.00 79 ALA A N 1
ATOM 680 C CA . ALA A 1 79 ? 9.291 8.078 -5.049 1.00 98.00 79 ALA A CA 1
ATOM 681 C C . ALA A 1 79 ? 7.843 8.275 -4.550 1.00 98.00 79 ALA A C 1
ATOM 683 O O . ALA A 1 79 ? 7.634 8.800 -3.454 1.00 98.00 79 ALA A O 1
ATOM 684 N N . GLN A 1 80 ? 6.836 7.851 -5.323 1.00 98.00 80 GLN A N 1
ATOM 685 C CA . GLN A 1 80 ? 5.434 7.865 -4.891 1.00 98.00 80 GLN A CA 1
ATOM 686 C C . GLN A 1 80 ? 5.187 6.846 -3.770 1.00 98.00 80 GLN A C 1
ATOM 688 O O . GLN A 1 80 ? 4.571 7.207 -2.763 1.00 98.00 80 GLN A O 1
ATOM 693 N N . HIS A 1 81 ? 5.732 5.631 -3.894 1.00 97.62 81 HIS A N 1
ATOM 694 C CA . HIS A 1 81 ? 5.671 4.589 -2.863 1.00 97.62 81 HIS A CA 1
ATOM 695 C C . HIS A 1 81 ? 6.305 5.034 -1.547 1.00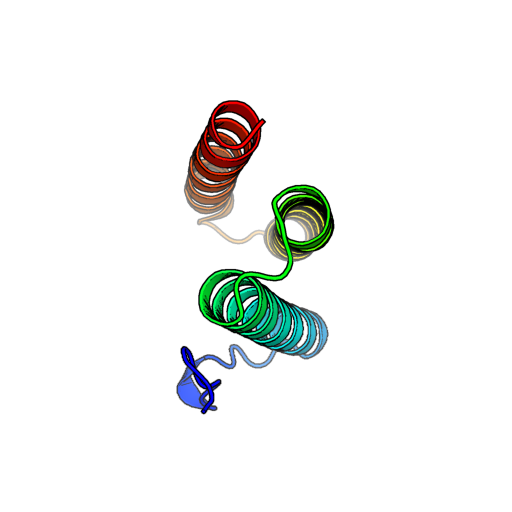 97.62 81 HIS A C 1
ATOM 697 O O . HIS A 1 81 ? 5.685 4.939 -0.486 1.00 97.62 81 HIS A O 1
ATOM 703 N N . GLU A 1 82 ? 7.514 5.593 -1.601 1.00 96.19 82 GLU A N 1
ATOM 704 C CA . GLU A 1 82 ? 8.206 6.117 -0.424 1.00 96.19 82 GLU A CA 1
ATOM 705 C C . GLU A 1 82 ? 7.398 7.222 0.264 1.00 96.19 82 GLU A C 1
ATOM 707 O O . GLU A 1 82 ? 7.317 7.272 1.493 1.00 96.19 82 GLU A O 1
ATOM 712 N N . ASN A 1 83 ? 6.793 8.122 -0.514 1.00 96.44 83 ASN A N 1
ATOM 713 C CA . ASN A 1 83 ? 6.015 9.231 0.026 1.00 96.44 83 ASN A CA 1
ATOM 714 C C . ASN A 1 83 ? 4.721 8.744 0.695 1.00 96.44 83 ASN A C 1
ATOM 716 O O . ASN A 1 83 ? 4.371 9.211 1.778 1.00 96.44 83 ASN A O 1
ATOM 720 N N . LEU A 1 84 ? 4.031 7.773 0.091 1.00 94.12 84 LEU A N 1
ATOM 721 C CA . LEU A 1 84 ? 2.856 7.158 0.702 1.00 94.12 84 LEU A CA 1
ATOM 722 C C . LEU A 1 84 ? 3.235 6.382 1.971 1.00 94.12 84 LEU A C 1
ATOM 724 O O . LEU A 1 84 ? 2.615 6.590 3.009 1.00 94.12 84 LEU A O 1
ATOM 728 N N . THR A 1 85 ? 4.307 5.591 1.934 1.00 92.56 85 THR A N 1
ATOM 729 C CA . THR A 1 85 ? 4.799 4.832 3.097 1.00 92.56 85 THR A CA 1
ATOM 730 C C . THR A 1 85 ? 5.108 5.758 4.275 1.00 92.56 85 THR A C 1
ATOM 732 O O . THR A 1 85 ? 4.677 5.499 5.397 1.00 92.56 85 THR A O 1
ATOM 735 N N . LYS A 1 86 ? 5.781 6.892 4.026 1.00 93.62 86 LYS A N 1
ATOM 736 C CA . LYS A 1 86 ? 6.043 7.920 5.049 1.00 93.62 86 LYS A CA 1
ATOM 737 C C . LYS A 1 86 ? 4.757 8.449 5.680 1.00 93.62 86 LYS A C 1
ATOM 739 O O . LYS A 1 86 ? 4.685 8.530 6.902 1.00 93.62 86 LYS A O 1
ATOM 744 N N . LYS A 1 87 ? 3.743 8.765 4.869 1.00 91.94 87 LYS A N 1
ATOM 745 C CA . LYS A 1 87 ? 2.448 9.252 5.367 1.00 91.94 87 LYS A CA 1
ATOM 746 C C . LYS A 1 87 ? 1.746 8.219 6.242 1.00 91.94 87 LYS A C 1
ATOM 748 O O . LYS A 1 87 ? 1.226 8.584 7.290 1.00 91.94 87 LYS A O 1
ATOM 753 N N . VAL A 1 88 ? 1.741 6.946 5.845 1.00 89.19 88 VAL A N 1
ATOM 754 C CA . VAL A 1 88 ? 1.070 5.900 6.631 1.00 89.19 88 VAL A CA 1
ATOM 755 C C . VAL A 1 88 ? 1.801 5.649 7.956 1.00 89.19 88 VAL A C 1
ATOM 757 O O . VAL A 1 88 ? 1.148 5.576 8.991 1.00 89.19 88 VAL A O 1
ATOM 760 N N . MET A 1 89 ? 3.139 5.621 7.963 1.00 89.75 89 MET A N 1
ATOM 761 C CA . MET A 1 89 ? 3.914 5.522 9.212 1.00 89.75 89 MET A CA 1
ATOM 762 C C . MET A 1 89 ? 3.692 6.727 10.138 1.00 89.75 89 MET A C 1
ATOM 764 O O . MET A 1 89 ? 3.622 6.580 11.353 1.00 89.75 89 MET A O 1
ATOM 768 N N . GLU A 1 90 ? 3.565 7.936 9.586 1.00 91.69 90 GLU A N 1
ATOM 769 C CA . GLU A 1 90 ? 3.236 9.122 10.381 1.00 91.69 90 GLU A CA 1
ATOM 770 C C . GLU A 1 90 ? 1.829 9.024 10.993 1.00 91.69 90 GLU A C 1
ATOM 772 O O . GLU A 1 90 ? 1.636 9.369 12.159 1.00 91.69 90 GLU A O 1
ATOM 777 N N . MET A 1 91 ? 0.853 8.513 10.237 1.00 87.38 91 MET A N 1
ATOM 778 C CA . MET A 1 91 ? -0.499 8.262 10.744 1.00 87.38 91 MET A CA 1
ATOM 779 C C . MET A 1 91 ? -0.509 7.225 11.868 1.00 87.38 91 MET A C 1
ATOM 781 O O . MET A 1 91 ? -1.170 7.449 12.877 1.00 87.38 91 MET A O 1
ATOM 785 N N . GLU A 1 92 ? 0.226 6.124 11.715 1.00 88.06 92 GLU A N 1
ATOM 786 C CA . GLU A 1 92 ? 0.341 5.072 12.730 1.00 88.06 92 GLU A CA 1
ATOM 787 C C . GLU A 1 92 ? 0.984 5.594 14.016 1.00 88.06 92 GLU A C 1
ATOM 789 O O . GLU A 1 92 ? 0.405 5.444 15.094 1.00 88.06 92 GLU A O 1
ATOM 794 N N . LYS A 1 93 ? 2.074 6.357 13.900 1.00 89.25 93 LYS A N 1
ATOM 795 C CA . LYS A 1 93 ? 2.712 7.022 15.038 1.00 89.25 93 LYS A CA 1
ATOM 796 C C . LYS A 1 93 ? 1.778 7.989 15.766 1.00 89.25 93 LYS A C 1
ATOM 798 O O . LYS A 1 93 ? 1.815 8.056 16.988 1.00 89.25 93 LYS A O 1
ATOM 803 N N . ASN A 1 94 ? 0.972 8.757 15.032 1.00 87.31 94 ASN A N 1
ATOM 804 C CA . ASN A 1 94 ? -0.002 9.685 15.619 1.00 87.31 94 ASN A CA 1
ATOM 805 C C . ASN A 1 94 ? -1.221 8.963 16.212 1.00 87.31 94 ASN A C 1
ATOM 807 O O . ASN A 1 94 ? -1.959 9.546 17.008 1.00 87.31 94 ASN A O 1
ATOM 811 N N . PHE A 1 95 ? -1.467 7.724 15.785 1.00 82.31 95 PHE A N 1
ATOM 812 C CA . PHE A 1 95 ? -2.526 6.880 16.313 1.00 82.31 95 PHE A CA 1
ATOM 813 C C . PHE A 1 95 ? -2.109 6.141 17.589 1.00 82.31 95 PHE A C 1
ATOM 815 O O . PHE A 1 95 ? -2.999 5.762 18.352 1.00 82.31 95 PHE A O 1
ATOM 822 N N . MET A 1 96 ? -0.809 5.974 17.861 1.00 72.12 96 MET A N 1
ATOM 823 C CA . MET A 1 96 ? -0.257 5.544 19.162 1.00 72.12 96 MET A CA 1
ATOM 824 C C . MET A 1 96 ? -0.311 6.650 20.219 1.00 72.12 96 MET A C 1
ATOM 826 O O . MET A 1 96 ? -0.626 6.329 21.389 1.00 72.12 96 MET A O 1
#

pLDDT: mean 93.68, std 4.7, range [70.06, 98.31]